Protein AF-A0A7C4SF33-F1 (afdb_monomer_lite)

Foldseek 3Di:
DPEDFDQDDPVSPDGDDDDDPPDDPVRVVVRVVVVVVVVVVVVVD

Sequence (45 aa):
KGLLMISAGTHSNIIRTLMPLVITDEELEKGLSIIEEALGELCST

Secondary structure (DSSP, 8-state):
-------BSTTS-B------TT--HHHHHHHHHHHHHHHHHHHT-

Radius of gyration: 11.99 Å; chains: 1; bounding box: 31×14×26 Å

Structure (mmCIF, N/CA/C/O backbone):
data_AF-A0A7C4SF33-F1
#
_entry.id   AF-A0A7C4SF33-F1
#
loop_
_atom_site.group_PDB
_atom_site.id
_atom_site.type_symbol
_atom_site.label_atom_id
_atom_site.label_alt_id
_atom_site.label_comp_id
_atom_site.label_asym_id
_atom_site.label_entity_id
_atom_site.label_seq_id
_atom_site.pdbx_PDB_ins_code
_atom_site.Cartn_x
_atom_site.Cartn_y
_atom_site.Cartn_z
_atom_site.occupancy
_atom_site.B_iso_or_equiv
_atom_site.auth_seq_id
_atom_site.auth_comp_id
_atom_site.auth_asym_id
_atom_site.auth_atom_id
_atom_site.pdbx_PDB_model_num
ATOM 1 N N . LYS A 1 1 ? 0.270 -7.212 8.876 1.00 65.50 1 LYS A N 1
ATOM 2 C CA . LYS A 1 1 ? -0.742 -6.128 8.814 1.00 65.50 1 LYS A CA 1
ATOM 3 C C . LYS A 1 1 ? -1.675 -6.424 7.635 1.00 65.50 1 LYS A C 1
ATOM 5 O O . LYS A 1 1 ? -1.194 -6.966 6.649 1.00 65.50 1 LYS A O 1
ATOM 10 N N . GLY A 1 2 ? -2.989 -6.224 7.763 1.00 87.31 2 GLY A N 1
ATOM 11 C CA . GLY A 1 2 ? -3.996 -6.689 6.791 1.00 87.31 2 GLY A CA 1
ATOM 12 C C . GLY A 1 2 ? -4.062 -5.856 5.506 1.00 87.31 2 GLY A C 1
ATOM 13 O O . GLY A 1 2 ? -5.039 -5.144 5.309 1.00 87.31 2 GLY A O 1
ATOM 14 N N . LEU A 1 3 ? -3.034 -5.944 4.658 1.00 92.50 3 LEU A N 1
ATOM 15 C CA . LEU A 1 3 ? -2.929 -5.252 3.371 1.00 92.50 3 LEU A CA 1
ATOM 16 C C . LEU A 1 3 ? -2.364 -6.216 2.318 1.00 92.50 3 LEU A C 1
ATOM 18 O O . LEU A 1 3 ? -1.316 -6.824 2.538 1.00 92.50 3 LEU A O 1
ATOM 22 N N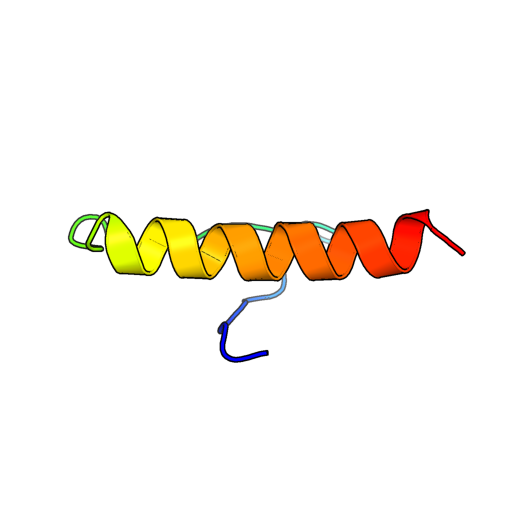 . LEU A 1 4 ? -3.051 -6.365 1.184 1.00 92.62 4 LEU A N 1
ATOM 23 C CA . LEU A 1 4 ? -2.574 -7.177 0.063 1.00 92.62 4 LEU A CA 1
ATOM 24 C C . LEU A 1 4 ? -1.769 -6.302 -0.902 1.00 92.62 4 LEU A C 1
ATOM 26 O O . LEU A 1 4 ? -2.251 -5.266 -1.352 1.00 92.62 4 LEU A O 1
ATOM 30 N N . MET A 1 5 ? -0.551 -6.732 -1.234 1.00 91.19 5 MET A N 1
ATOM 31 C CA . MET A 1 5 ? 0.339 -6.029 -2.159 1.00 91.19 5 MET A CA 1
ATOM 32 C C . MET A 1 5 ? 0.867 -6.963 -3.243 1.00 91.19 5 MET A C 1
ATOM 34 O O . MET A 1 5 ? 0.966 -8.174 -3.055 1.00 91.19 5 MET A O 1
ATOM 38 N N . ILE A 1 6 ? 1.235 -6.372 -4.377 1.00 89.69 6 ILE A N 1
ATOM 39 C CA . ILE A 1 6 ? 1.801 -7.070 -5.531 1.00 89.69 6 ILE A CA 1
ATOM 40 C C . ILE A 1 6 ? 3.191 -6.488 -5.783 1.00 89.69 6 ILE A C 1
ATOM 42 O O . ILE A 1 6 ? 3.343 -5.267 -5.846 1.00 89.69 6 ILE A O 1
ATOM 46 N N . SER A 1 7 ? 4.198 -7.345 -5.951 1.00 90.06 7 SER A N 1
ATOM 47 C CA . SER A 1 7 ? 5.553 -6.915 -6.307 1.00 90.06 7 SER A CA 1
ATOM 48 C C . SER A 1 7 ? 5.561 -6.144 -7.630 1.00 90.06 7 SER A C 1
ATOM 50 O O . SER A 1 7 ? 4.823 -6.467 -8.565 1.00 90.06 7 SER A O 1
ATOM 52 N N . ALA A 1 8 ? 6.407 -5.119 -7.721 1.00 93.06 8 ALA A N 1
ATOM 53 C CA . ALA A 1 8 ? 6.538 -4.303 -8.920 1.00 93.06 8 ALA A CA 1
ATOM 54 C C . ALA A 1 8 ? 7.993 -3.881 -9.172 1.00 93.06 8 ALA A C 1
ATOM 56 O O . ALA A 1 8 ? 8.804 -3.777 -8.250 1.00 93.06 8 ALA A O 1
ATOM 57 N N . GLY A 1 9 ? 8.290 -3.597 -10.445 1.00 93.81 9 GLY A N 1
ATOM 58 C CA . GLY A 1 9 ? 9.615 -3.200 -10.924 1.00 93.81 9 GLY A CA 1
ATOM 59 C C . GLY A 1 9 ? 10.536 -4.383 -11.233 1.00 93.81 9 GLY A C 1
ATOM 60 O O . GLY A 1 9 ? 10.369 -5.473 -10.698 1.00 93.81 9 GLY A O 1
ATOM 61 N N . THR A 1 10 ? 11.536 -4.157 -12.089 1.00 95.38 10 THR A N 1
ATOM 62 C CA . THR A 1 10 ? 12.523 -5.179 -12.496 1.00 95.38 10 THR A CA 1
ATOM 63 C C . THR A 1 10 ? 13.305 -5.750 -11.313 1.00 95.38 10 THR A C 1
ATOM 65 O O . THR A 1 10 ? 13.669 -6.920 -11.315 1.00 95.38 10 THR A O 1
ATOM 68 N N . HIS A 1 11 ? 13.541 -4.927 -10.291 1.00 95.69 11 HIS A N 1
ATOM 69 C CA . HIS A 1 11 ? 14.292 -5.296 -9.092 1.00 95.69 11 HIS A CA 1
ATOM 70 C C . HIS A 1 11 ? 13.390 -5.548 -7.874 1.00 95.69 11 HIS A C 1
ATOM 72 O O . HIS A 1 11 ? 13.897 -5.642 -6.760 1.00 95.69 11 HIS A O 1
ATOM 78 N N . SER A 1 12 ? 12.065 -5.632 -8.059 1.00 92.88 12 SER A N 1
ATOM 79 C CA . SER A 1 12 ? 11.088 -5.839 -6.974 1.00 92.88 12 SER A CA 1
ATOM 80 C C . SER A 1 12 ? 11.176 -4.821 -5.827 1.00 92.88 12 SER A C 1
ATOM 82 O O . SER A 1 12 ? 10.816 -5.120 -4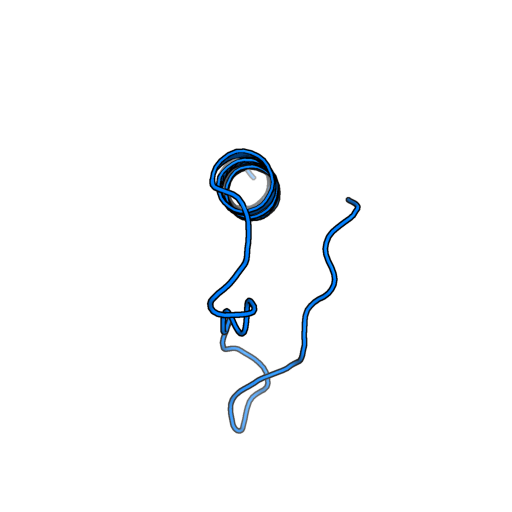.693 1.00 92.88 12 SER A O 1
ATOM 84 N N . ASN A 1 13 ? 11.652 -3.612 -6.118 1.00 93.00 13 ASN A N 1
ATOM 85 C CA . ASN A 1 13 ? 11.906 -2.547 -5.148 1.00 93.00 13 ASN A CA 1
ATOM 86 C C . ASN A 1 13 ? 10.913 -1.379 -5.268 1.00 93.00 13 ASN A C 1
ATOM 88 O O . ASN A 1 13 ? 11.187 -0.287 -4.775 1.00 93.00 13 ASN A O 1
ATOM 92 N N . ILE A 1 14 ? 9.783 -1.585 -5.950 1.00 94.56 14 ILE A N 1
ATOM 93 C CA . ILE A 1 14 ? 8.750 -0.563 -6.133 1.00 94.56 14 ILE A CA 1
ATOM 94 C C . ILE A 1 14 ? 7.507 -0.953 -5.340 1.00 94.56 14 ILE A C 1
ATOM 96 O O . ILE A 1 14 ? 6.922 -2.014 -5.564 1.00 94.56 14 ILE A O 1
ATOM 100 N N . ILE A 1 15 ? 7.063 -0.050 -4.467 1.00 93.00 15 ILE A N 1
ATOM 101 C CA . ILE A 1 15 ? 5.745 -0.123 -3.835 1.00 93.00 15 ILE A CA 1
ATOM 102 C C . ILE A 1 15 ? 4.752 0.545 -4.788 1.00 93.00 15 ILE A C 1
ATOM 104 O O . ILE A 1 15 ? 4.808 1.753 -5.010 1.00 93.00 15 ILE A O 1
ATOM 108 N N . ARG A 1 16 ? 3.864 -0.251 -5.393 1.00 95.31 16 ARG A N 1
ATOM 109 C CA . ARG A 1 16 ? 2.828 0.227 -6.319 1.00 95.31 16 ARG A CA 1
ATOM 110 C C . ARG A 1 16 ? 1.447 -0.024 -5.731 1.00 95.31 16 ARG A C 1
ATOM 112 O O . ARG A 1 16 ? 1.113 -1.163 -5.414 1.00 95.31 16 ARG A O 1
ATOM 119 N N . THR A 1 17 ? 0.628 1.017 -5.676 1.00 93.00 17 THR A N 1
ATOM 120 C CA . THR A 1 17 ? -0.776 0.922 -5.275 1.00 93.00 17 THR 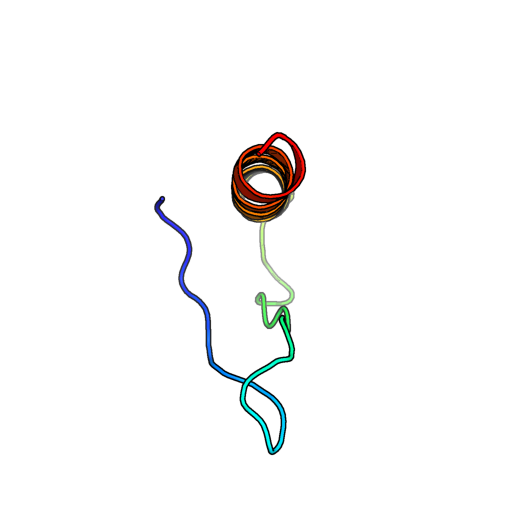A CA 1
ATOM 121 C C . THR A 1 17 ? -1.651 0.616 -6.496 1.00 93.00 17 THR A C 1
ATOM 123 O O . THR A 1 17 ? -1.542 1.256 -7.539 1.00 93.00 17 THR A O 1
ATOM 126 N N . LEU A 1 18 ? -2.485 -0.421 -6.389 1.00 93.94 18 LEU A N 1
ATOM 127 C CA . LEU A 1 18 ? -3.468 -0.831 -7.402 1.00 93.94 18 LEU A CA 1
ATOM 128 C C . LEU A 1 18 ? -4.823 -1.080 -6.724 1.00 93.94 18 LEU A C 1
ATOM 130 O O . LEU A 1 18 ? -5.365 -2.183 -6.769 1.00 93.94 18 LEU A O 1
ATOM 134 N N . MET A 1 19 ? -5.335 -0.064 -6.032 1.00 94.19 19 MET A N 1
ATOM 135 C CA . MET A 1 19 ? -6.663 -0.104 -5.421 1.00 94.19 19 MET A CA 1
ATOM 136 C C . MET A 1 19 ? -7.768 0.047 -6.482 1.00 94.19 19 MET A C 1
ATOM 138 O O . MET A 1 19 ? -7.545 0.689 -7.513 1.00 94.19 19 MET A O 1
ATOM 142 N N . PRO A 1 20 ? -8.963 -0.535 -6.269 1.00 95.56 20 PRO A N 1
ATOM 143 C CA . PRO A 1 20 ? -10.083 -0.339 -7.180 1.00 95.56 20 PRO A CA 1
ATOM 144 C C . PRO A 1 20 ? -10.554 1.121 -7.156 1.00 95.56 20 PRO A C 1
ATOM 146 O O . PRO A 1 20 ? -10.499 1.782 -6.126 1.00 95.56 20 PRO A O 1
ATOM 149 N N . LEU A 1 21 ? -11.097 1.607 -8.276 1.00 96.88 21 LEU A N 1
ATOM 150 C CA . LEU A 1 21 ? -11.634 2.977 -8.377 1.00 96.88 21 LEU A CA 1
ATOM 151 C C . LEU A 1 21 ? -12.866 3.228 -7.492 1.00 96.88 21 LEU A C 1
ATOM 153 O O . LEU A 1 21 ? -13.268 4.369 -7.310 1.00 96.88 21 LEU A O 1
ATOM 157 N N . VAL A 1 22 ? -13.473 2.158 -6.981 1.00 97.75 22 VAL A N 1
ATOM 158 C CA . VAL A 1 22 ? -14.641 2.185 -6.091 1.00 97.75 22 VAL A CA 1
ATOM 159 C C . VAL A 1 22 ? -14.265 1.956 -4.623 1.00 97.75 22 VAL A C 1
ATOM 161 O O . VAL A 1 22 ? -15.150 1.689 -3.817 1.00 97.75 22 VAL A O 1
ATOM 164 N N . ILE A 1 23 ? -12.969 1.988 -4.282 1.00 97.81 23 ILE A N 1
ATOM 165 C CA . ILE A 1 23 ? -12.512 1.879 -2.891 1.00 97.81 23 ILE A CA 1
ATOM 166 C C . ILE A 1 23 ? -13.147 2.984 -2.038 1.00 97.81 23 ILE A C 1
ATOM 168 O O . ILE A 1 23 ? -13.302 4.114 -2.504 1.00 97.81 23 ILE A O 1
ATOM 172 N N . THR A 1 24 ? -13.520 2.659 -0.802 1.00 98.44 24 THR A N 1
ATOM 173 C CA . THR A 1 24 ? -14.018 3.671 0.138 1.00 98.44 24 THR A CA 1
ATOM 174 C C . THR A 1 24 ? -12.866 4.477 0.736 1.00 98.44 24 THR A C 1
ATOM 176 O O . THR A 1 24 ? -11.748 3.977 0.869 1.00 98.44 24 THR A O 1
ATOM 179 N N . ASP A 1 25 ? -13.141 5.714 1.151 1.00 98.00 25 ASP A N 1
ATOM 180 C CA . ASP A 1 25 ? -12.129 6.568 1.786 1.00 98.00 25 ASP A CA 1
ATOM 181 C C . ASP A 1 25 ? -11.562 5.928 3.065 1.00 98.00 25 ASP A C 1
ATOM 183 O O . ASP A 1 25 ? -10.360 5.984 3.309 1.00 98.00 25 ASP A O 1
ATOM 187 N N . GLU A 1 26 ? -12.405 5.247 3.849 1.00 97.94 26 GLU A N 1
ATOM 188 C CA . GLU A 1 26 ? -11.988 4.546 5.070 1.00 97.94 26 GLU A CA 1
ATOM 189 C C . GLU A 1 26 ? -11.015 3.394 4.773 1.00 97.94 26 GLU A C 1
ATOM 191 O O . GLU A 1 26 ? -9.995 3.236 5.448 1.00 97.94 26 GLU A O 1
ATOM 196 N N . GLU A 1 27 ? -11.298 2.587 3.747 1.00 96.69 27 GLU A N 1
ATOM 197 C CA . GLU A 1 27 ? -10.414 1.490 3.342 1.00 96.69 27 GLU A CA 1
ATOM 198 C C . GLU A 1 27 ? -9.092 2.005 2.772 1.00 96.69 27 GLU A C 1
ATOM 200 O O . GLU A 1 27 ? -8.038 1.421 3.047 1.00 96.69 27 GLU A O 1
ATOM 205 N N . LEU A 1 28 ? -9.137 3.092 1.996 1.00 96.62 28 LEU A N 1
ATOM 206 C CA . LEU A 1 28 ? -7.945 3.732 1.452 1.00 96.62 28 LEU A CA 1
ATOM 207 C C . LEU A 1 28 ? -7.044 4.253 2.579 1.00 96.62 28 LEU A C 1
ATOM 209 O O . LEU A 1 28 ? -5.859 3.918 2.608 1.00 96.62 28 LEU A O 1
ATOM 213 N N . GLU A 1 29 ? -7.607 4.995 3.532 1.00 97.19 29 GLU A N 1
ATOM 214 C CA . GLU A 1 29 ? -6.874 5.558 4.671 1.00 97.19 29 GLU A CA 1
ATOM 215 C C . GLU A 1 29 ? -6.276 4.456 5.557 1.00 97.19 29 GLU A C 1
ATOM 217 O O . GLU A 1 29 ? -5.103 4.487 5.944 1.00 97.19 29 GLU A O 1
ATOM 222 N N . LYS A 1 30 ? -7.047 3.394 5.810 1.00 96.38 30 LYS A N 1
ATOM 223 C CA . LYS A 1 30 ? -6.547 2.214 6.521 1.00 96.38 30 LYS A CA 1
ATOM 224 C C . LYS A 1 30 ? -5.390 1.545 5.776 1.00 96.38 30 LYS A C 1
ATOM 226 O O . LYS A 1 30 ? -4.424 1.106 6.397 1.00 96.38 30 LYS A O 1
ATOM 231 N N . GLY A 1 31 ? -5.473 1.443 4.452 1.00 95.56 31 GLY A N 1
ATOM 232 C CA . GLY A 1 31 ? -4.402 0.874 3.640 1.00 95.56 31 GLY A CA 1
ATOM 233 C C . GLY A 1 31 ? -3.120 1.707 3.691 1.00 95.56 31 GLY A C 1
ATOM 234 O O . GLY A 1 31 ? -2.036 1.148 3.864 1.00 95.56 31 GLY A O 1
ATOM 235 N N . LEU A 1 32 ? -3.241 3.031 3.583 1.00 95.94 32 LEU A N 1
ATOM 236 C CA . LEU A 1 32 ? -2.106 3.958 3.612 1.00 95.94 32 LEU A CA 1
ATOM 237 C C . LEU A 1 32 ? -1.455 4.044 4.998 1.00 95.94 32 LEU A C 1
ATOM 239 O O . LEU A 1 32 ? -0.230 3.972 5.083 1.00 95.94 32 LEU A O 1
ATOM 243 N N . SER A 1 33 ? -2.243 4.087 6.073 1.00 97.00 33 SER A N 1
ATOM 244 C CA . SER A 1 33 ? -1.717 4.101 7.448 1.00 97.00 33 SER A CA 1
ATOM 245 C C . SER A 1 33 ? -0.906 2.844 7.786 1.00 97.00 33 SER A C 1
ATOM 247 O O . SER A 1 33 ? 0.132 2.935 8.438 1.00 97.00 33 SER A O 1
ATOM 249 N N . ILE A 1 34 ? -1.299 1.670 7.273 1.00 96.62 34 ILE A N 1
ATOM 250 C CA . ILE A 1 34 ? -0.502 0.437 7.405 1.00 96.62 34 ILE A CA 1
ATOM 251 C C . ILE A 1 34 ? 0.879 0.586 6.744 1.00 96.62 34 ILE A C 1
ATOM 253 O O . ILE A 1 34 ? 1.870 0.083 7.283 1.00 96.62 34 ILE A O 1
ATOM 257 N N . ILE A 1 35 ? 0.946 1.228 5.572 1.00 94.88 35 ILE A N 1
ATOM 258 C CA . ILE A 1 35 ? 2.210 1.463 4.859 1.00 94.88 35 ILE A CA 1
ATOM 259 C C . ILE A 1 35 ? 3.070 2.458 5.642 1.00 94.88 35 ILE A C 1
ATOM 261 O O . ILE A 1 35 ? 4.255 2.198 5.846 1.00 94.88 35 ILE A O 1
ATOM 265 N N . GLU A 1 36 ? 2.483 3.563 6.101 1.00 95.31 36 GLU A N 1
ATOM 266 C CA . GLU A 1 36 ? 3.174 4.588 6.887 1.00 95.31 36 GLU A CA 1
ATOM 267 C C . GLU A 1 36 ? 3.778 4.010 8.171 1.00 95.31 36 GLU A C 1
ATOM 269 O O . GLU A 1 36 ? 4.968 4.189 8.419 1.00 95.31 36 GLU A O 1
ATOM 274 N N . GLU A 1 37 ? 3.002 3.249 8.944 1.00 95.75 37 GLU A N 1
ATOM 275 C CA . GLU A 1 37 ? 3.467 2.622 10.184 1.00 95.75 37 GLU A CA 1
ATOM 276 C C . GLU A 1 37 ? 4.642 1.665 9.918 1.00 95.75 37 GLU A C 1
ATOM 278 O O . GLU A 1 37 ? 5.648 1.695 10.621 1.00 95.75 37 GLU A O 1
ATOM 283 N N . ALA A 1 38 ? 4.552 0.840 8.867 1.00 94.00 38 ALA A N 1
ATOM 284 C CA . ALA A 1 38 ? 5.626 -0.084 8.500 1.00 94.00 38 ALA A CA 1
ATOM 285 C C . ALA A 1 38 ? 6.914 0.641 8.067 1.00 94.00 38 ALA A C 1
ATOM 287 O O . ALA A 1 38 ? 8.013 0.201 8.405 1.00 94.00 38 ALA A O 1
ATOM 288 N N . LEU A 1 39 ? 6.797 1.748 7.329 1.00 94.31 39 LEU A N 1
ATOM 289 C CA . LEU A 1 39 ? 7.953 2.566 6.954 1.00 94.31 39 LEU A CA 1
ATOM 290 C C . LEU A 1 39 ? 8.537 3.303 8.166 1.00 94.31 39 LEU A C 1
ATOM 292 O O . LEU A 1 39 ? 9.756 3.348 8.315 1.00 94.31 39 LEU A O 1
ATOM 296 N N . GLY A 1 40 ? 7.688 3.826 9.050 1.00 96.12 40 GLY A N 1
ATOM 297 C CA . GLY A 1 40 ? 8.101 4.481 10.289 1.00 96.12 40 GLY A CA 1
ATOM 298 C C . GLY A 1 40 ? 8.898 3.552 11.208 1.00 96.12 40 GLY A C 1
ATOM 299 O O . GLY A 1 40 ? 9.954 3.947 11.703 1.00 96.12 40 GLY A O 1
ATOM 300 N N . GLU A 1 41 ? 8.450 2.305 11.379 1.00 95.69 41 GLU A N 1
ATOM 301 C CA . GLU A 1 41 ? 9.176 1.268 12.131 1.00 95.69 41 GLU A CA 1
ATOM 302 C C . GLU A 1 41 ? 10.583 1.020 11.558 1.00 95.69 41 GLU A C 1
ATOM 304 O O . GLU A 1 41 ? 11.560 0.966 12.308 1.00 95.69 41 GLU A O 1
ATOM 309 N N . LEU A 1 42 ? 10.698 0.916 10.229 1.00 93.38 42 LEU A N 1
ATOM 310 C CA . LEU A 1 42 ? 11.975 0.681 9.547 1.00 93.38 42 LEU A CA 1
ATOM 311 C C . LEU A 1 42 ? 12.923 1.882 9.627 1.00 93.38 42 LEU A C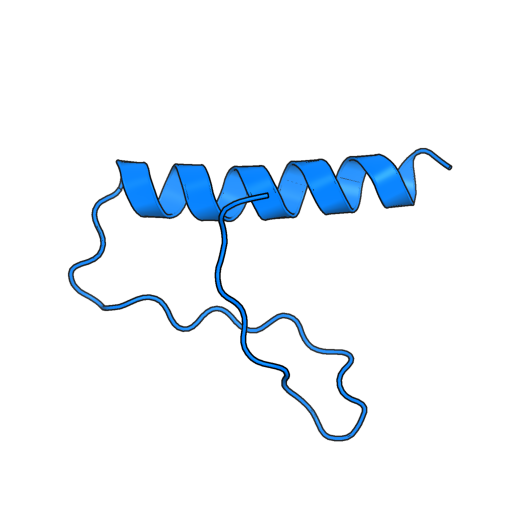 1
ATOM 313 O O . LEU A 1 42 ? 14.123 1.694 9.788 1.00 93.38 42 LEU A O 1
ATOM 317 N N . CYS A 1 43 ? 12.405 3.104 9.502 1.00 91.25 43 CYS A N 1
ATOM 318 C CA . CYS A 1 43 ? 13.215 4.324 9.535 1.00 91.25 43 CYS A CA 1
ATOM 319 C C . CYS A 1 43 ? 13.651 4.740 10.947 1.00 91.25 43 CYS A C 1
ATOM 321 O O . CYS A 1 43 ? 14.578 5.536 11.078 1.00 91.25 43 CYS A O 1
ATOM 323 N N . SER A 1 44 ? 12.982 4.245 11.991 1.00 78.25 44 SER A N 1
ATOM 324 C CA . SER A 1 44 ? 13.310 4.562 13.391 1.00 78.25 44 SER A CA 1
ATOM 325 C C . SER A 1 44 ? 14.390 3.648 13.989 1.00 78.25 44 SER A C 1
ATOM 327 O O . SER A 1 44 ? 14.679 3.754 15.182 1.00 78.25 44 SER A O 1
ATOM 329 N N . THR A 1 45 ? 14.957 2.750 13.179 1.00 50.25 45 THR A N 1
ATOM 330 C CA . THR A 1 45 ? 16.046 1.822 13.528 1.00 50.25 45 THR A CA 1
ATOM 331 C C . THR A 1 45 ? 17.349 2.277 12.881 1.00 50.25 45 THR A C 1
ATOM 333 O O . THR A 1 45 ? 18.395 2.207 13.564 1.00 50.25 45 THR A O 1
#

pLDDT: mean 92.67, std 8.38, range [50.25, 98.44]

=== Feature glossary ===
The record interleaves many kinds of information about one protein. Here is each kind framed as the question it answers.

Q: What does the local fold look like, residue by residue?
A: The Foldseek 3Di string encodes local tertiary geometry as a 20-letter alphabet — one character per residue — derived from the relative positions of nearby Cα atoms. Unlike the amino-acid sequence, 3Di is a direct function of the 3D structure, so two proteins with the same fold have similar 3Di strings even at low sequence identity.

Q: Which residues are in helices, strands, or loops?
A: The SS8 string is DSSP's per-residue secondary-structure call. α-helix (H) means an i→i+4 H-bond ladder; β-strand (E) means the residue participates in a β-sheet; 3₁₀ (G) and π (I) are tighter and wider helices; T/S are turns/bends; '-' is loop.

Q: How big and how compact is the whole molecule?
A: Radius of gyration (Rg) is the root-mean-square distance of Cα atoms from their centroid — a single number for overall size and compactness. A globular domain of N residues has Rg ≈ 2.2·N^0.38 Å; an extended or disordered chain has a much larger Rg. The Cα contact count is the number of residue pairs whose Cα atoms are within 8 Å and are more than four positions apart in sequence — a standard proxy for tertiary packing density. The bounding box is the smallest axis-aligned box enclosing all Cα atoms.

Q: Where is each backbone atom in 3D?
A: Structure coordinates are given as an mmCIF _atom_site loop: one row per atom with element, residue name, chain id, sequence number, and x/y/z position in Å. Only the four main-chain atoms per residue are included here; side chains are omitted to keep the record compact.

Q: What is the amino-acid chain?
A: Primary structure: the covalent order of the twenty standard amino acids along the backbone. Two proteins with the same sequence will (almost always) fold to the same structure; two with 30% identity often share a fold but not the details.

Q: What if only a Cα trace is available?
A: Three-state secondary structure (P-SEA) collapses the eight DSSP classes into helix (a), strand (b), and coil (c). P-SEA assigns these from Cα geometry alone — distances and angles — without requiring backbone oxygens, so it works on any Cα trace.

Q: What family and function is it annotated with?
A: Database cross-references. InterPro integrates a dozen domain/family signature databases into unified entries with residue-range hits. GO terms attach function/process/location labels with ev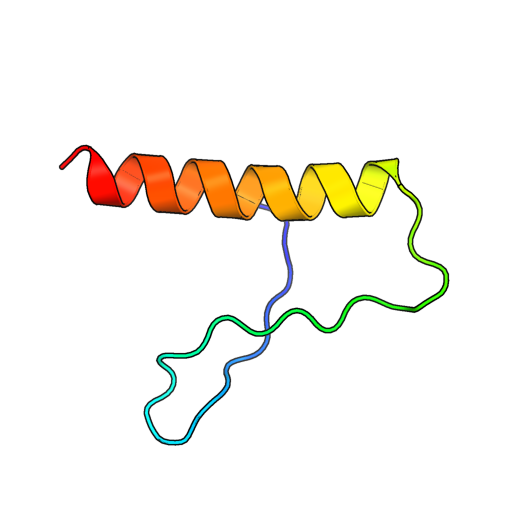idence codes. CATH codes position the fold in a four-level structural taxonomy. Organism is the NCBI-taxonomy species name.

Q: How confident is the AlphaFold model at each residue?
A: pLDDT is the predicted lDDT-Cα score: AlphaFold's confidence that the local environment of each residue (all inter-atomic distances within 15 Å) is correctly placed. It is a per-residue number between 0 and 100, with higher meaning more reliable.

Q: How mobile is each atom in the crystal?
A: B-factor (Debye–Waller factor) reflects atomic displacement in the crystal lattice. It is an experimental observable (units Å²), not a prediction; low values mean the atom is pinned down, high values mean it moves or is heterogeneous across the crystal.

Q: Which residues are buried vs exposed?
A: SASA measures how much of the protein is reachable by solvent. It is computed by rolling a water-sized probe over the atomic surface and summing the exposed area (Å²). Per-residue SASA distinguishes core (buried, low SASA) from surface (exposed, high SASA) residues; total SASA is a whole-molecule size measure.

Q: What do the diagnostic plots show?
A: Plot images: a contact map (which residues are close in 3D, as an N×N binary image), a Ramachandran scatter (backbone torsion angles, re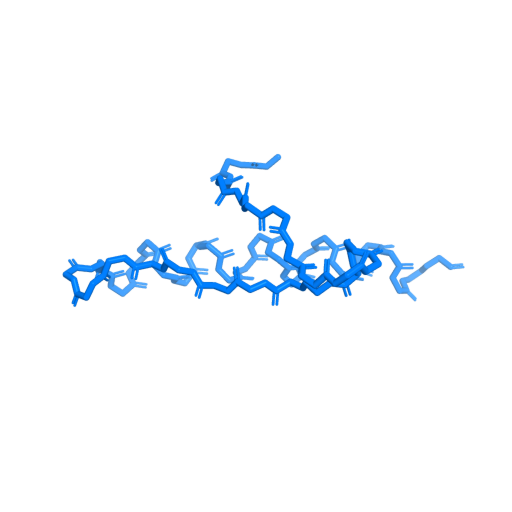vealing secondary-structure composition at a glance), and — for AlphaFold structures — a PAE heatmap (pairwise prediction confidence).

Q: What known structures does this most resemble?
A: The Foldseek neighbor list gives the closest experimentally determined structures in the PDB, ranked by structural alignment. TM-score near 1 means near-identical fold; near 0.3 means only rough topology match. This is how one finds what a novel AlphaFold prediction most resembles in the solved-structure universe.

Q: Are the domains correctly placed relative to each other?
A: Predicted aligned error is AlphaFold's pairwise confidence. Unlike pLDDT (per-residue), PAE is per-residue-pair and captures whether two parts of the structure are correctly placed relative to each other. Units are ångströms of expected positional error.

Q: What do the rendered images show?
A: Structure images are PyMOL renders from six orthogonal camera directions. Cartoon representation draws helices as coils and strands as arrows; sticks shows the backbone as bonds; surface shows the solvent-excluded envelope. Rainbow coloring maps sequence position to hue (blue→red, N→C); chain coloring assigns a distinct color per polypeptide.

Q: What are the backbone torsion angles?
A: φ (phi) and ψ (psi) are the two rotatable backbone dihedrals per residue: φ is the C(i-1)–N–Cα–C torsion, ψ is the N–Cα–C–N(i+1) torsion, both in degrees on (−180°, 180°]. α-helical residues cluster near (−60°, −45°); β-strand residues near (−120°, +130°). A Ramachandran plot is simply a scatter of (φ, ψ) for every residue.